Protein AF-U7Q304-F1 (afdb_monomer_lite)

pLDDT: mean 78.01, std 17.5, range [38.56, 97.0]

Sequence (114 aa):
MPSVKNPNKQSRNRVAARAATKRKQQAKSSADGRHKQDRVAKADTKRGARPGLLPTSGPRAPLSAKKQKKVIQRMTLALKRKMEANGGKLPDDVMADAKESAPVEEEMADADIQ

Foldseek 3Di:
DQDPVGNVHRHPVVVVVVVVVVVVVVVVVVVVCVCVVVDDDPVQVVQVDDRVRGGPDDPRHDDDPVVVVVVVVVVVVVQVVVCVVVVNDRPVVVVVVVVVPPDPPPPVPPPPDD

Structure (mmCIF, N/CA/C/O backbone):
data_AF-U7Q304-F1
#
_entry.id   AF-U7Q304-F1
#
loop_
_atom_site.group_PDB
_atom_site.id
_atom_site.type_symbol
_atom_site.label_atom_id
_atom_site.label_alt_id
_atom_site.label_comp_id
_atom_site.label_asym_id
_atom_site.label_entity_id
_atom_site.label_seq_id
_atom_site.pdbx_PDB_ins_code
_atom_site.Cartn_x
_atom_site.Cartn_y
_atom_site.Cartn_z
_atom_site.occupancy
_atom_site.B_iso_or_equiv
_atom_site.auth_seq_id
_atom_site.auth_comp_id
_atom_site.auth_asym_id
_atom_site.auth_atom_id
_atom_site.pdbx_PDB_model_num
ATOM 1 N N . MET A 1 1 ? -38.306 -17.277 12.711 1.00 74.25 1 MET A N 1
ATOM 2 C CA . MET A 1 1 ? -39.536 -18.050 12.807 1.00 74.25 1 MET A CA 1
ATOM 3 C C . MET A 1 1 ? -40.349 -17.740 11.562 1.00 74.25 1 MET A C 1
ATOM 5 O O . MET A 1 1 ? -40.221 -16.618 11.056 1.00 74.25 1 MET A O 1
ATOM 9 N N . PRO A 1 2 ? -41.087 -18.712 11.017 1.00 81.88 2 PRO A N 1
ATOM 10 C CA . PRO A 1 2 ? -42.153 -18.409 10.069 1.00 81.88 2 PRO A CA 1
ATOM 11 C C . PRO A 1 2 ? -43.179 -17.469 10.723 1.00 81.88 2 PRO A C 1
ATOM 13 O O . PRO A 1 2 ? -43.243 -17.357 11.950 1.00 81.88 2 PRO A O 1
ATOM 16 N N . SER A 1 3 ? -43.905 -16.709 9.908 1.00 80.81 3 SER A N 1
ATOM 17 C CA . SER A 1 3 ? -45.004 -15.873 10.391 1.00 80.81 3 SER A CA 1
ATOM 18 C C . SER A 1 3 ? -46.181 -16.755 10.801 1.00 80.81 3 SER A C 1
ATOM 20 O O . SER A 1 3 ? -46.538 -17.663 10.057 1.00 80.81 3 SER A O 1
ATOM 22 N N . VAL A 1 4 ? -46.828 -16.448 11.931 1.00 83.31 4 VAL A N 1
ATOM 23 C CA . VAL A 1 4 ? -48.029 -17.173 12.393 1.00 83.31 4 VAL A CA 1
ATOM 24 C C . VAL A 1 4 ? -49.174 -17.047 11.378 1.00 83.31 4 VAL A C 1
ATOM 26 O O . VAL A 1 4 ? -49.884 -18.010 11.129 1.00 83.31 4 VAL A O 1
ATOM 29 N N . LYS A 1 5 ? -49.317 -15.880 10.729 1.00 84.44 5 LYS A N 1
ATOM 30 C CA . LYS A 1 5 ? -50.389 -15.623 9.748 1.00 84.44 5 LYS A CA 1
ATOM 31 C C . LYS A 1 5 ? -50.136 -16.270 8.382 1.00 84.44 5 LYS A C 1
ATOM 33 O O . LYS A 1 5 ? -51.073 -16.524 7.637 1.00 84.44 5 LYS A O 1
ATOM 38 N N . ASN A 1 6 ? -48.874 -16.449 8.000 1.00 85.00 6 ASN A N 1
ATOM 39 C CA . ASN A 1 6 ? -48.516 -17.009 6.700 1.00 85.00 6 ASN A CA 1
ATOM 40 C C . ASN A 1 6 ? -47.215 -17.807 6.847 1.00 85.00 6 ASN A C 1
ATOM 42 O O . ASN A 1 6 ? -46.141 -17.196 6.821 1.00 85.00 6 ASN A O 1
ATOM 46 N N . PRO A 1 7 ? -47.289 -19.140 6.991 1.00 83.19 7 PRO A N 1
ATOM 47 C CA . PRO A 1 7 ? -46.114 -19.973 7.232 1.00 83.19 7 PRO A CA 1
ATOM 48 C C . PRO A 1 7 ? -45.121 -19.961 6.061 1.00 83.19 7 PRO A C 1
ATOM 50 O O . PRO A 1 7 ? -43.925 -20.143 6.280 1.00 83.19 7 PRO A O 1
ATOM 53 N N . ASN A 1 8 ? -45.578 -19.636 4.844 1.00 85.62 8 ASN A N 1
ATOM 54 C CA . ASN A 1 8 ? -44.726 -19.500 3.658 1.00 85.62 8 ASN A CA 1
ATOM 55 C C . ASN A 1 8 ? -43.889 -18.209 3.686 1.00 85.62 8 ASN A C 1
ATOM 57 O O . ASN A 1 8 ? -42.948 -18.049 2.909 1.00 85.62 8 ASN A O 1
ATOM 61 N N . LYS A 1 9 ? -44.219 -17.261 4.575 1.00 87.56 9 LYS A N 1
ATOM 62 C CA . LYS A 1 9 ? -43.497 -15.998 4.748 1.00 87.56 9 LYS A CA 1
ATOM 63 C C . LYS A 1 9 ? -42.770 -15.958 6.084 1.00 87.56 9 LYS A C 1
ATOM 65 O O . LYS A 1 9 ? -43.189 -16.499 7.107 1.00 87.56 9 LYS A O 1
ATOM 70 N N . GLN A 1 10 ? -41.655 -15.242 6.093 1.00 88.25 10 GLN A N 1
ATOM 71 C CA . GLN A 1 10 ? -40.905 -15.003 7.319 1.00 88.25 10 GLN A CA 1
ATOM 72 C C . GLN A 1 10 ? -41.659 -14.045 8.239 1.00 88.25 10 GLN A C 1
ATOM 74 O O . GLN A 1 10 ? -42.342 -13.133 7.772 1.00 88.25 10 GLN A O 1
ATOM 79 N N . SER A 1 11 ? -41.503 -14.212 9.553 1.00 88.62 11 SER A N 1
ATOM 80 C CA . SER A 1 11 ? -42.047 -13.245 10.504 1.00 88.62 11 SER A CA 1
ATOM 81 C C . SER A 1 11 ? -41.394 -11.868 10.326 1.00 88.62 11 SER A C 1
ATOM 83 O O . SER A 1 11 ? -40.213 -11.769 9.976 1.00 88.62 11 SER A O 1
ATOM 85 N N . ARG A 1 12 ? -42.140 -10.792 10.618 1.00 86.81 12 ARG A N 1
ATOM 86 C CA . ARG A 1 12 ? -41.639 -9.404 10.551 1.00 86.81 12 ARG A CA 1
ATOM 87 C C . ARG A 1 12 ? -40.337 -9.228 11.341 1.00 86.81 12 ARG A C 1
ATOM 89 O O . ARG A 1 12 ? -39.403 -8.603 10.848 1.00 86.81 12 ARG A O 1
ATOM 96 N N . ASN A 1 13 ? -40.243 -9.856 12.514 1.00 88.00 13 ASN A N 1
ATOM 97 C CA . ASN A 1 13 ? -39.032 -9.853 13.336 1.00 88.00 13 ASN A CA 1
ATOM 98 C C . ASN A 1 13 ? -37.826 -10.474 12.599 1.00 88.00 13 ASN A C 1
ATOM 100 O O . ASN A 1 13 ? -36.736 -9.908 12.575 1.00 88.00 13 ASN A O 1
ATOM 104 N N . ARG A 1 14 ? -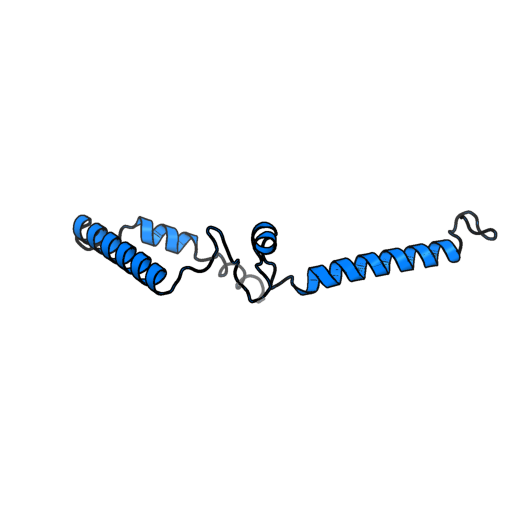38.018 -11.604 11.901 1.00 90.00 14 ARG A N 1
ATOM 105 C CA . ARG A 1 14 ? -36.936 -12.234 11.125 1.00 90.00 14 ARG A CA 1
ATOM 106 C C . ARG A 1 14 ? -36.479 -11.361 9.952 1.00 90.00 14 ARG A C 1
ATOM 108 O O . ARG A 1 14 ? -35.279 -11.303 9.693 1.00 90.00 14 ARG A O 1
ATOM 115 N N . VAL A 1 15 ? -37.395 -10.662 9.283 1.00 91.06 15 VAL A N 1
ATOM 116 C CA . VAL A 1 15 ? -37.049 -9.698 8.222 1.00 91.06 15 VAL A CA 1
ATOM 117 C C . VAL A 1 15 ? -36.245 -8.527 8.793 1.00 91.06 15 VAL A C 1
ATOM 119 O O . VAL A 1 15 ? -35.207 -8.177 8.234 1.00 91.06 15 VAL A O 1
ATOM 122 N N . ALA A 1 16 ? -36.659 -7.974 9.936 1.00 93.06 16 ALA A N 1
ATOM 123 C CA . ALA A 1 16 ? -35.940 -6.893 10.608 1.00 93.06 16 ALA A CA 1
ATOM 124 C C . ALA A 1 16 ? -34.515 -7.309 11.025 1.00 93.06 16 ALA A C 1
ATOM 126 O O . ALA A 1 16 ? -33.556 -6.595 10.732 1.00 93.06 16 ALA A O 1
ATOM 127 N N . ALA A 1 17 ? -34.348 -8.496 11.616 1.00 94.44 17 ALA A N 1
ATOM 128 C CA . ALA A 1 17 ? -33.035 -9.030 11.986 1.00 94.44 17 ALA A CA 1
ATOM 129 C C . ALA A 1 17 ? -32.123 -9.260 10.762 1.00 94.44 17 ALA A C 1
ATOM 131 O O . ALA A 1 17 ? -30.931 -8.938 10.783 1.00 94.44 17 ALA A O 1
ATOM 132 N N . ARG A 1 18 ? -32.680 -9.765 9.652 1.00 94.00 18 ARG A N 1
ATOM 133 C CA . ARG A 1 18 ? -31.952 -9.904 8.378 1.00 94.00 18 ARG A CA 1
ATOM 134 C C . ARG A 1 18 ? -31.546 -8.552 7.792 1.00 94.00 18 ARG A C 1
ATOM 136 O O . ARG A 1 18 ? -30.419 -8.395 7.336 1.00 94.00 18 ARG A O 1
ATOM 143 N N . ALA A 1 19 ? -32.426 -7.556 7.842 1.00 95.25 19 ALA A N 1
ATOM 144 C CA . ALA A 1 19 ? -32.095 -6.205 7.404 1.00 95.25 19 ALA A CA 1
ATOM 145 C C . ALA A 1 19 ? -30.970 -5.593 8.259 1.00 95.25 19 ALA A C 1
ATOM 147 O O . ALA A 1 19 ? -30.035 -5.015 7.711 1.00 95.25 19 ALA A O 1
ATOM 148 N N . ALA A 1 20 ? -31.007 -5.767 9.584 1.00 96.56 20 ALA A N 1
ATOM 149 C CA . ALA A 1 20 ? -29.968 -5.272 10.488 1.00 96.56 20 ALA A CA 1
ATOM 150 C C . ALA A 1 20 ? -28.599 -5.927 10.227 1.00 96.56 20 ALA A C 1
ATOM 152 O O . ALA A 1 20 ? -27.585 -5.235 10.130 1.00 96.56 20 ALA A O 1
ATOM 153 N N . THR A 1 21 ? -28.565 -7.251 10.045 1.00 96.56 21 THR A N 1
ATOM 154 C CA . THR A 1 21 ? -27.328 -7.976 9.698 1.00 96.56 21 THR A CA 1
ATOM 155 C C . THR A 1 21 ? -26.779 -7.544 8.338 1.00 96.56 21 THR A C 1
ATOM 157 O O . THR A 1 21 ? -25.585 -7.256 8.241 1.00 96.56 21 THR A O 1
ATOM 160 N N . LYS A 1 22 ? -27.640 -7.389 7.322 1.00 96.12 22 LYS A N 1
ATOM 161 C CA . LYS A 1 22 ? -27.247 -6.877 6.000 1.00 96.12 22 LYS A CA 1
ATOM 162 C C . LYS A 1 22 ? -26.684 -5.456 6.080 1.00 96.12 22 LYS A C 1
ATOM 164 O O . LYS A 1 22 ? -25.625 -5.206 5.516 1.00 96.12 22 LYS A O 1
ATOM 169 N N . ARG A 1 23 ? -27.320 -4.544 6.827 1.00 95.75 23 ARG A N 1
ATOM 170 C CA . ARG A 1 23 ? -26.804 -3.178 7.051 1.00 95.75 23 ARG A CA 1
ATOM 171 C C . ARG A 1 23 ? -25.430 -3.194 7.720 1.00 95.75 23 ARG A C 1
ATOM 173 O O . ARG A 1 23 ? -24.535 -2.483 7.280 1.00 95.75 23 ARG A O 1
ATOM 180 N N . LYS A 1 24 ? -25.228 -4.039 8.740 1.00 95.81 24 LYS A N 1
ATOM 181 C CA . LYS A 1 24 ? -23.927 -4.186 9.417 1.00 95.81 24 LYS A CA 1
ATOM 182 C C . LYS A 1 24 ? -22.842 -4.705 8.467 1.00 95.81 24 LYS A C 1
ATOM 184 O O . LYS A 1 24 ? -21.712 -4.232 8.524 1.00 95.81 24 LYS A O 1
ATOM 189 N N . GLN A 1 25 ? -23.169 -5.661 7.597 1.00 93.12 25 GLN A N 1
ATOM 190 C CA . GLN A 1 25 ? -22.245 -6.166 6.575 1.00 93.12 25 GLN A CA 1
ATOM 191 C C . GLN A 1 25 ? -21.929 -5.106 5.515 1.00 93.12 25 GLN A C 1
ATOM 193 O O . GLN A 1 25 ? -20.760 -4.902 5.200 1.00 93.12 25 GLN A O 1
ATOM 198 N N . GLN A 1 26 ? -22.945 -4.389 5.028 1.00 90.25 26 GLN A N 1
ATOM 199 C CA . GLN A 1 26 ? -22.770 -3.286 4.085 1.00 90.25 26 GLN A CA 1
ATOM 200 C C . GLN A 1 26 ? -21.866 -2.203 4.670 1.00 90.25 26 GLN A C 1
ATOM 202 O O . GLN A 1 26 ? -20.881 -1.848 4.037 1.00 90.25 26 GLN A O 1
ATOM 207 N N . ALA A 1 27 ? -22.112 -1.767 5.908 1.00 89.31 27 ALA A N 1
ATOM 208 C CA . ALA A 1 27 ? -21.278 -0.778 6.585 1.00 89.31 27 ALA A CA 1
ATOM 209 C C . ALA A 1 27 ? -19.805 -1.211 6.680 1.00 89.31 27 ALA A C 1
ATOM 211 O O . ALA A 1 27 ? -18.924 -0.399 6.413 1.00 89.31 27 ALA A O 1
ATOM 212 N N . LYS A 1 28 ? -19.528 -2.490 6.983 1.00 86.31 28 LYS A N 1
ATOM 213 C CA . LYS A 1 28 ? -18.158 -3.040 6.956 1.00 86.31 28 LYS A CA 1
ATOM 214 C C . LYS A 1 28 ? -17.553 -2.968 5.553 1.00 86.31 28 LYS A C 1
ATOM 216 O O . LYS A 1 28 ? -16.486 -2.398 5.381 1.00 86.31 28 LYS A O 1
ATOM 221 N N . SER A 1 29 ? -18.276 -3.454 4.543 1.00 80.69 29 SER A N 1
ATOM 222 C CA . SER A 1 29 ? -17.796 -3.448 3.155 1.00 80.69 29 SER A CA 1
ATOM 223 C C . SER A 1 29 ? -17.608 -2.043 2.578 1.00 80.69 29 SER A C 1
ATOM 225 O O . SER A 1 29 ? -16.697 -1.823 1.788 1.00 80.69 29 SER A O 1
ATOM 227 N N . SER A 1 30 ? -18.433 -1.075 2.983 1.00 78.25 30 SER A N 1
ATOM 228 C CA . SER A 1 30 ? -18.281 0.330 2.616 1.00 78.25 30 SER A CA 1
ATOM 229 C C . SER A 1 30 ? -17.107 0.953 3.360 1.00 78.25 30 SER A C 1
ATOM 231 O O . SER A 1 30 ? -16.343 1.686 2.748 1.00 78.25 30 SER A O 1
ATOM 233 N N . ALA A 1 31 ? -16.909 0.642 4.645 1.00 73.94 31 ALA A N 1
ATOM 234 C CA . ALA A 1 31 ? -15.740 1.102 5.386 1.00 73.94 31 ALA A CA 1
ATOM 235 C C . ALA A 1 31 ? -14.436 0.619 4.733 1.00 73.94 31 ALA A C 1
ATOM 237 O O . ALA A 1 31 ? -13.546 1.440 4.524 1.00 73.94 31 ALA A O 1
ATOM 238 N N . ASP A 1 32 ? -14.384 -0.653 4.329 1.00 68.56 32 ASP A N 1
ATOM 239 C CA . ASP A 1 32 ? -13.261 -1.243 3.592 1.00 68.56 32 ASP A CA 1
ATOM 240 C C . ASP A 1 32 ? -13.152 -0.676 2.161 1.00 68.56 32 ASP A C 1
ATOM 242 O O . ASP A 1 32 ? -12.061 -0.453 1.638 1.00 68.56 32 ASP A O 1
ATOM 246 N N . GLY A 1 33 ? -14.294 -0.427 1.513 1.00 64.44 33 GLY A N 1
ATOM 247 C CA . GLY A 1 33 ? -14.394 0.016 0.123 1.00 64.44 33 GLY A CA 1
ATOM 248 C C . GLY A 1 33 ? -14.160 1.512 -0.108 1.00 64.44 33 GLY A C 1
ATOM 249 O O . GLY A 1 33 ? -13.810 1.891 -1.224 1.00 64.44 33 GLY A O 1
ATOM 250 N N . ARG A 1 34 ? -14.304 2.369 0.911 1.00 63.09 34 ARG A N 1
ATOM 251 C CA . ARG A 1 34 ? -13.991 3.811 0.817 1.00 63.09 34 ARG A CA 1
ATOM 252 C C . ARG A 1 34 ? -12.538 4.069 0.415 1.00 63.09 34 ARG A C 1
ATOM 254 O O . ARG A 1 34 ? -12.255 5.098 -0.173 1.00 63.09 34 ARG A O 1
ATOM 261 N N . HIS A 1 35 ? -11.648 3.110 0.659 1.00 59.12 35 HIS A N 1
ATOM 262 C CA . HIS A 1 35 ? -10.238 3.186 0.287 1.00 59.12 35 HIS A CA 1
ATOM 263 C C . HIS A 1 35 ? -9.916 2.375 -0.974 1.00 59.12 35 HIS A C 1
ATOM 265 O O . HIS A 1 35 ? -8.789 1.926 -1.130 1.00 59.12 35 HIS A O 1
ATOM 271 N N . LYS A 1 36 ? -10.886 2.127 -1.873 1.00 63.25 36 LYS A N 1
ATOM 272 C CA . LYS A 1 36 ? -10.660 1.340 -3.104 1.00 63.25 36 LYS A CA 1
ATOM 273 C C . LYS A 1 36 ? -9.544 1.904 -3.984 1.00 63.25 36 LYS A C 1
ATOM 275 O O . LYS A 1 36 ? -8.775 1.098 -4.508 1.00 63.25 36 LYS A O 1
ATOM 280 N N . GLN A 1 37 ? -9.505 3.230 -4.146 1.00 64.94 37 GLN A N 1
ATOM 281 C CA . GLN A 1 37 ? -8.446 3.950 -4.867 1.00 64.94 37 GLN A CA 1
ATOM 282 C C . GLN A 1 37 ? -7.117 3.838 -4.106 1.00 64.94 37 GLN A C 1
ATOM 284 O O . GLN A 1 37 ? -6.096 3.504 -4.691 1.00 64.94 37 GLN A O 1
ATOM 289 N N . ASP A 1 38 ? -7.167 3.940 -2.778 1.00 68.06 38 ASP A N 1
ATOM 290 C CA . ASP A 1 38 ? -6.001 3.853 -1.894 1.00 68.06 38 ASP A CA 1
ATOM 291 C C . ASP A 1 38 ? -5.749 2.438 -1.342 1.00 68.06 38 ASP A C 1
ATOM 293 O O . ASP A 1 38 ? -5.331 2.262 -0.189 1.00 68.06 38 ASP A O 1
ATOM 297 N N . ARG A 1 39 ? -6.052 1.394 -2.127 1.00 69.19 39 ARG A N 1
ATOM 298 C CA . ARG A 1 39 ? -5.914 0.005 -1.667 1.00 69.19 39 ARG A CA 1
ATOM 299 C C . ARG A 1 39 ? -4.446 -0.381 -1.586 1.00 69.19 39 ARG A C 1
ATOM 301 O O . ARG A 1 39 ? -3.855 -0.926 -2.511 1.00 69.19 39 ARG A O 1
ATOM 308 N N . VAL A 1 40 ? -3.887 -0.167 -0.408 1.00 77.5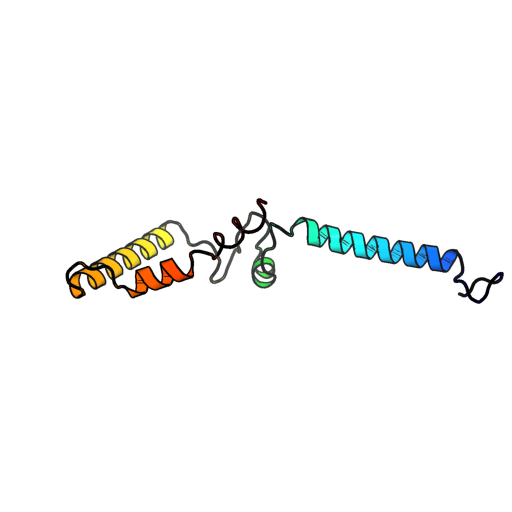0 40 VAL A N 1
ATOM 309 C CA . VAL A 1 40 ? -2.605 -0.727 -0.003 1.00 77.50 40 VAL A CA 1
ATOM 310 C C . VAL A 1 40 ? -2.734 -2.250 0.105 1.00 77.50 40 VAL A C 1
ATOM 312 O O . VAL A 1 40 ? -3.691 -2.776 0.683 1.00 77.50 40 VAL A O 1
ATOM 315 N N . ALA A 1 41 ? -1.763 -2.983 -0.445 1.00 81.69 41 ALA A N 1
ATOM 316 C CA . ALA A 1 41 ? -1.745 -4.439 -0.371 1.00 81.69 41 ALA A CA 1
ATOM 317 C C . ALA A 1 41 ? -1.767 -4.917 1.092 1.00 81.69 41 ALA A C 1
ATOM 319 O O . ALA A 1 41 ? -1.087 -4.351 1.945 1.00 81.69 41 ALA A O 1
ATOM 320 N N . LYS A 1 42 ? -2.475 -6.018 1.388 1.00 81.88 42 LYS A N 1
ATOM 321 C CA . LYS A 1 42 ? -2.564 -6.578 2.757 1.00 81.88 42 LYS A CA 1
ATOM 322 C C . LYS A 1 42 ? -1.193 -6.839 3.398 1.00 81.88 42 LYS A C 1
ATOM 324 O O . LYS A 1 42 ? -1.055 -6.785 4.615 1.00 81.88 42 LYS A O 1
ATOM 329 N N . ALA A 1 43 ? -0.189 -7.175 2.588 1.00 84.19 43 ALA A N 1
ATOM 330 C CA . ALA A 1 43 ? 1.177 -7.369 3.065 1.00 84.19 43 ALA A CA 1
ATOM 3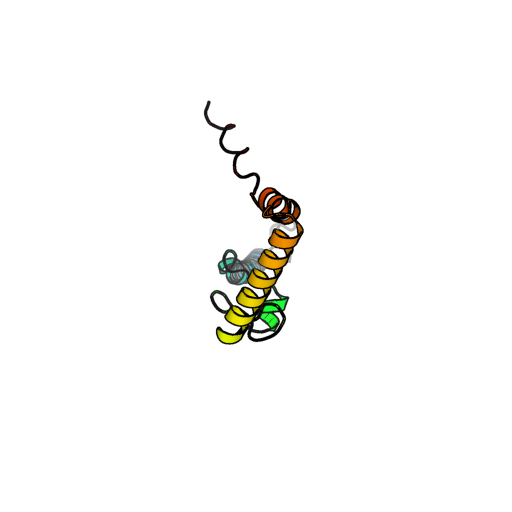31 C C . ALA A 1 43 ? 1.812 -6.052 3.539 1.00 84.19 43 ALA A C 1
ATOM 333 O O . ALA A 1 43 ? 2.481 -6.034 4.570 1.00 84.19 43 ALA A O 1
ATOM 334 N N . ASP A 1 44 ? 1.558 -4.956 2.827 1.00 84.56 44 ASP A N 1
ATOM 335 C CA . ASP A 1 44 ? 2.093 -3.638 3.157 1.00 84.56 44 ASP A CA 1
ATOM 336 C C . ASP A 1 44 ? 1.313 -3.003 4.319 1.00 84.56 44 ASP A C 1
ATOM 338 O O . ASP A 1 44 ? 1.926 -2.383 5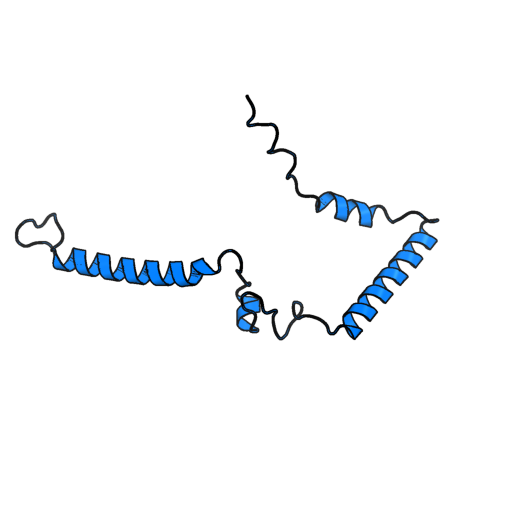.187 1.00 84.56 44 ASP A O 1
ATOM 342 N N . THR A 1 45 ? -0.003 -3.239 4.435 1.00 84.81 45 THR A N 1
ATOM 343 C CA . THR A 1 45 ? -0.787 -2.770 5.597 1.00 84.81 45 THR A CA 1
ATOM 344 C C . THR A 1 45 ? -0.320 -3.404 6.905 1.00 84.81 45 THR A C 1
ATOM 346 O O . THR A 1 45 ? -0.213 -2.716 7.918 1.00 84.81 45 THR A O 1
ATOM 349 N N . LYS A 1 46 ? 0.056 -4.693 6.887 1.00 86.69 46 LYS A N 1
ATOM 350 C CA . LYS A 1 46 ? 0.699 -5.366 8.033 1.00 86.69 46 LYS A CA 1
ATOM 351 C C . LYS A 1 46 ? 2.036 -4.728 8.424 1.00 86.69 46 LYS A C 1
ATOM 353 O O . LYS A 1 46 ? 2.437 -4.830 9.577 1.00 86.69 46 LYS A O 1
ATOM 358 N N . ARG A 1 47 ? 2.713 -4.066 7.483 1.00 89.38 47 ARG A N 1
ATOM 359 C CA . ARG A 1 47 ? 3.963 -3.315 7.697 1.00 89.38 47 ARG A CA 1
ATOM 360 C C . ARG A 1 47 ? 3.722 -1.820 7.931 1.00 89.38 47 ARG A C 1
ATOM 362 O O . ARG A 1 47 ? 4.647 -1.023 7.811 1.00 89.38 47 ARG A O 1
ATOM 369 N N . GLY A 1 48 ? 2.486 -1.434 8.248 1.00 86.50 48 GLY A N 1
ATOM 370 C CA . GLY A 1 48 ? 2.119 -0.071 8.628 1.00 86.50 48 GLY A CA 1
ATOM 371 C C . GLY A 1 48 ? 1.751 0.860 7.473 1.00 86.50 48 GLY A C 1
ATOM 372 O O . GLY A 1 48 ? 1.469 2.027 7.732 1.00 86.50 48 GLY A O 1
ATOM 373 N N . ALA A 1 49 ? 1.715 0.384 6.225 1.00 88.94 49 ALA A N 1
ATOM 374 C CA . ALA A 1 49 ? 1.273 1.215 5.110 1.00 88.94 49 ALA A CA 1
ATOM 375 C C . ALA A 1 49 ? -0.230 1.530 5.204 1.00 88.94 49 ALA A C 1
ATOM 377 O O . ALA A 1 49 ? -1.051 0.684 5.574 1.00 88.94 49 ALA A O 1
ATOM 378 N N . ARG A 1 50 ? -0.588 2.766 4.857 1.00 86.50 50 ARG A N 1
ATOM 379 C CA . ARG A 1 50 ? -1.951 3.320 4.877 1.00 86.50 50 ARG A CA 1
ATOM 380 C C . ARG A 1 50 ? -2.148 4.173 3.617 1.00 86.50 50 ARG A C 1
ATOM 382 O O . ARG A 1 50 ? -1.159 4.511 2.973 1.00 86.50 50 ARG A O 1
ATOM 389 N N . PRO A 1 51 ? -3.382 4.553 3.255 1.00 84.19 51 PRO A N 1
ATOM 390 C CA . PRO A 1 51 ? -3.604 5.595 2.252 1.00 84.19 51 PRO A CA 1
ATOM 391 C C . PRO A 1 51 ? -2.696 6.812 2.501 1.00 84.19 51 PRO A C 1
ATOM 393 O O . PRO A 1 51 ? -2.684 7.346 3.610 1.00 84.19 51 PRO A O 1
ATOM 396 N N . GLY A 1 52 ? -1.881 7.184 1.510 1.00 84.94 52 GLY A N 1
ATOM 397 C CA . GLY A 1 52 ? -0.901 8.275 1.609 1.00 84.94 52 GLY A CA 1
ATOM 398 C C . GLY A 1 52 ? 0.367 7.991 2.434 1.00 84.94 52 GLY A C 1
ATOM 399 O O . GLY A 1 52 ? 1.244 8.848 2.493 1.00 84.94 52 GLY A O 1
ATOM 400 N N . LEU A 1 53 ? 0.508 6.811 3.049 1.00 88.38 53 LEU A N 1
ATOM 401 C CA . LEU A 1 53 ? 1.676 6.436 3.849 1.00 88.38 53 LEU A CA 1
ATOM 402 C C . LEU A 1 53 ? 2.275 5.111 3.370 1.00 88.38 53 LEU A C 1
ATOM 404 O O . LEU A 1 53 ? 1.651 4.051 3.436 1.00 88.38 53 LEU A O 1
ATOM 408 N N . LEU A 1 54 ? 3.526 5.175 2.925 1.00 89.38 54 LEU A N 1
ATOM 409 C CA . LEU A 1 54 ? 4.287 4.009 2.488 1.00 89.38 54 LEU A CA 1
ATOM 410 C C . LEU A 1 54 ? 4.642 3.079 3.669 1.00 89.38 54 LEU A C 1
ATOM 412 O O . LEU A 1 54 ? 4.649 3.518 4.821 1.00 89.38 54 LEU A O 1
ATOM 416 N N . PRO A 1 55 ? 4.942 1.790 3.414 1.00 92.56 55 PRO A N 1
ATOM 417 C CA . PRO A 1 55 ? 5.307 0.850 4.474 1.00 92.56 55 PRO A CA 1
ATOM 418 C C . PRO A 1 55 ? 6.590 1.280 5.192 1.00 92.56 55 PRO A C 1
ATOM 420 O O . PRO A 1 55 ? 7.519 1.800 4.576 1.00 92.56 55 PRO A O 1
ATOM 423 N N . THR A 1 56 ? 6.667 1.008 6.496 1.00 91.38 56 THR A N 1
ATOM 424 C CA . THR A 1 56 ? 7.819 1.394 7.334 1.00 91.38 56 THR A CA 1
ATOM 425 C C . THR A 1 56 ? 9.017 0.457 7.173 1.00 91.38 56 THR A C 1
ATOM 427 O O . THR A 1 56 ? 10.133 0.793 7.564 1.00 91.38 56 THR A O 1
ATOM 430 N N . SER A 1 57 ? 8.801 -0.734 6.609 1.00 90.19 57 SER A N 1
ATOM 431 C CA . SER A 1 57 ? 9.817 -1.776 6.453 1.00 90.19 57 SER A CA 1
ATOM 432 C C . SER A 1 57 ? 9.550 -2.672 5.238 1.00 90.19 57 SER A C 1
ATOM 434 O O . SER A 1 57 ? 8.439 -2.736 4.705 1.00 90.19 57 SER A O 1
ATOM 436 N N . GLY A 1 58 ? 10.587 -3.385 4.793 1.00 88.56 58 GLY A N 1
ATOM 437 C CA . GLY A 1 58 ? 10.524 -4.322 3.670 1.00 88.56 58 GLY A CA 1
ATOM 438 C C . GLY A 1 58 ? 10.970 -3.735 2.322 1.00 88.56 58 GLY A C 1
ATOM 439 O O . GLY A 1 58 ? 11.467 -2.613 2.265 1.00 88.56 58 GLY A O 1
ATOM 440 N N . PRO A 1 59 ? 10.808 -4.489 1.219 1.00 87.38 59 PRO A N 1
ATOM 441 C CA . PRO A 1 59 ? 11.357 -4.138 -0.089 1.00 87.38 59 PRO A CA 1
ATOM 442 C C . PRO A 1 59 ? 10.617 -2.977 -0.766 1.00 87.38 59 PRO A C 1
ATOM 444 O O . PRO A 1 59 ? 11.182 -2.323 -1.631 1.00 87.38 59 PRO A O 1
ATOM 447 N N . ARG A 1 60 ? 9.368 -2.705 -0.362 1.00 87.19 60 ARG A N 1
ATOM 448 C CA . ARG A 1 60 ? 8.560 -1.565 -0.830 1.00 87.19 60 ARG A CA 1
ATOM 449 C C . ARG A 1 60 ? 8.688 -0.325 0.057 1.00 87.19 60 ARG A C 1
ATOM 451 O O . ARG A 1 60 ? 8.025 0.675 -0.201 1.00 87.19 60 ARG A O 1
ATOM 458 N N . ALA A 1 61 ? 9.483 -0.390 1.126 1.00 89.81 61 ALA A N 1
ATOM 459 C CA . ALA A 1 61 ? 9.697 0.765 1.985 1.00 89.81 61 ALA A CA 1
ATOM 460 C C . ALA A 1 61 ? 10.495 1.839 1.230 1.00 89.81 61 ALA A C 1
ATOM 462 O O . ALA A 1 61 ? 11.422 1.505 0.482 1.00 89.81 61 ALA A O 1
ATOM 463 N N . PRO A 1 62 ? 10.175 3.128 1.427 1.00 91.62 62 PRO A N 1
ATOM 464 C CA . PRO A 1 62 ? 10.884 4.198 0.758 1.00 91.62 62 PRO A CA 1
ATOM 465 C C . PRO A 1 62 ? 12.342 4.206 1.209 1.00 91.62 62 PRO A C 1
ATOM 467 O O . PRO A 1 62 ? 12.669 4.236 2.397 1.00 91.62 62 PRO A O 1
ATOM 470 N N . LEU A 1 63 ? 13.247 4.192 0.236 1.00 91.50 63 LEU A N 1
ATOM 471 C CA . LEU A 1 63 ? 14.664 4.361 0.508 1.00 91.50 63 LEU A CA 1
ATOM 472 C C . LEU A 1 63 ? 14.938 5.809 0.919 1.00 91.50 63 LEU A C 1
ATOM 474 O O . LEU A 1 63 ? 14.351 6.740 0.379 1.00 91.50 63 LEU A O 1
ATOM 478 N N . SER A 1 64 ? 15.896 6.013 1.822 1.00 92.81 64 SER A N 1
ATOM 479 C CA . SER A 1 64 ? 16.420 7.354 2.110 1.00 92.81 64 SER A CA 1
ATOM 480 C C . SER A 1 64 ? 16.949 8.018 0.832 1.00 92.81 64 SER A C 1
ATOM 482 O O . SER A 1 64 ? 17.555 7.340 -0.003 1.00 92.81 64 SER A O 1
ATOM 484 N N . ALA A 1 65 ? 16.817 9.343 0.716 1.00 95.00 65 ALA A N 1
ATOM 485 C CA . ALA A 1 65 ? 17.284 10.126 -0.433 1.00 95.00 65 ALA A CA 1
ATOM 486 C C . ALA A 1 65 ? 18.741 9.809 -0.834 1.00 95.00 65 ALA A C 1
ATOM 488 O O . ALA A 1 65 ? 19.058 9.664 -2.014 1.00 95.00 65 ALA A O 1
ATOM 489 N N . LYS A 1 66 ? 19.630 9.593 0.150 1.00 96.69 66 LYS A N 1
ATOM 490 C CA . LYS A 1 66 ? 21.032 9.204 -0.098 1.00 96.69 66 LYS A CA 1
ATOM 491 C C . LYS A 1 66 ? 21.146 7.839 -0.788 1.00 96.69 66 LYS A C 1
ATOM 493 O O . LYS A 1 66 ? 21.963 7.665 -1.690 1.00 96.69 66 LYS A O 1
ATOM 498 N N . LYS A 1 67 ? 20.328 6.866 -0.372 1.00 95.44 67 LYS A N 1
ATOM 499 C CA . LYS A 1 67 ? 20.294 5.525 -0.974 1.00 95.44 67 LYS A CA 1
ATOM 500 C C . LYS A 1 67 ? 19.679 5.573 -2.370 1.00 95.44 67 LYS A C 1
ATOM 502 O O . LYS A 1 67 ? 20.252 4.976 -3.274 1.00 95.44 67 LYS A O 1
ATOM 507 N N . GLN A 1 68 ? 18.596 6.328 -2.558 1.00 95.38 68 GLN A N 1
ATOM 508 C CA . GLN A 1 68 ? 17.985 6.538 -3.876 1.00 95.38 68 GLN A CA 1
ATOM 509 C C . GLN A 1 68 ? 18.998 7.124 -4.867 1.00 95.38 68 GLN A C 1
ATOM 511 O O . GLN A 1 68 ? 19.236 6.535 -5.919 1.00 95.38 68 GLN A O 1
ATOM 516 N N . LYS A 1 69 ? 19.702 8.201 -4.485 1.00 96.25 69 LYS A N 1
ATOM 517 C CA . LYS A 1 69 ? 20.767 8.805 -5.303 1.00 96.25 69 LYS A CA 1
ATOM 518 C C . LYS A 1 69 ? 21.851 7.790 -5.677 1.00 96.25 69 LYS A C 1
ATOM 520 O O . LYS A 1 69 ? 22.257 7.728 -6.834 1.00 96.25 69 LYS A O 1
ATOM 525 N N . LYS A 1 70 ? 22.296 6.965 -4.723 1.00 97.00 70 LYS A N 1
ATOM 526 C CA . LYS A 1 70 ? 23.318 5.933 -4.961 1.00 97.00 70 LYS A CA 1
ATOM 527 C C . LYS A 1 70 ? 22.842 4.850 -5.934 1.00 97.00 70 LYS A C 1
ATOM 529 O O . LYS A 1 70 ? 23.632 4.390 -6.753 1.00 97.00 70 LYS A O 1
ATOM 534 N N . VAL A 1 71 ? 21.578 4.436 -5.848 1.00 95.81 71 VAL A N 1
ATOM 535 C CA . VAL A 1 71 ? 20.979 3.465 -6.779 1.00 95.81 71 VAL A CA 1
ATOM 536 C C . VAL A 1 71 ? 20.914 4.054 -8.186 1.00 95.81 71 VAL A C 1
ATOM 538 O O . VAL A 1 71 ? 21.427 3.430 -9.110 1.00 95.81 71 VAL A O 1
ATOM 541 N N . ILE A 1 72 ? 20.410 5.282 -8.331 1.00 94.38 72 ILE A N 1
ATOM 542 C CA . ILE A 1 72 ? 20.334 5.979 -9.623 1.00 94.38 72 ILE A CA 1
ATOM 543 C C . ILE A 1 72 ? 21.730 6.127 -10.240 1.00 94.38 72 ILE A C 1
ATOM 545 O O . ILE A 1 72 ? 21.924 5.766 -11.392 1.00 94.38 72 ILE A O 1
ATOM 549 N N . GLN A 1 73 ? 22.733 6.574 -9.478 1.00 96.69 73 GLN A N 1
ATOM 550 C CA . GLN A 1 73 ? 24.114 6.701 -9.968 1.00 96.69 73 GLN A CA 1
ATOM 551 C C . GLN A 1 73 ? 24.709 5.372 -10.448 1.00 96.69 73 GLN A C 1
ATOM 553 O O . GLN A 1 73 ? 25.427 5.330 -11.443 1.00 96.69 73 GLN A O 1
ATOM 558 N N . ARG A 1 74 ? 24.425 4.272 -9.742 1.00 95.69 74 ARG A N 1
ATOM 559 C CA . ARG A 1 74 ? 24.879 2.938 -10.154 1.00 95.69 74 ARG A CA 1
ATOM 560 C C . ARG A 1 74 ? 24.173 2.476 -11.425 1.00 95.69 74 ARG A C 1
ATOM 562 O O . ARG A 1 74 ? 24.837 1.937 -12.304 1.00 95.69 74 ARG A O 1
ATOM 569 N N . MET A 1 75 ? 22.865 2.707 -11.529 1.00 92.44 75 MET A N 1
ATOM 570 C CA . MET A 1 75 ? 22.082 2.385 -12.723 1.00 92.44 75 MET A CA 1
ATOM 571 C C . MET A 1 75 ? 22.567 3.184 -13.934 1.00 92.44 75 MET A C 1
ATOM 573 O O . MET A 1 75 ? 22.842 2.593 -14.973 1.00 92.44 75 MET A O 1
ATOM 577 N N . THR A 1 76 ? 22.765 4.498 -13.799 1.00 91.88 76 THR A N 1
ATOM 578 C CA . THR A 1 76 ? 23.248 5.340 -14.904 1.00 91.88 76 THR A CA 1
ATOM 579 C C . THR A 1 76 ? 24.656 4.960 -15.341 1.00 91.88 76 THR A C 1
ATOM 581 O O . THR A 1 76 ? 24.928 4.909 -16.537 1.00 91.88 76 THR A O 1
ATOM 584 N N . LEU A 1 77 ? 25.550 4.632 -14.404 1.00 93.62 77 LEU A N 1
ATOM 585 C CA . LEU A 1 77 ? 26.889 4.153 -14.741 1.00 93.62 77 LEU A CA 1
ATOM 586 C C . LEU A 1 77 ? 26.850 2.802 -15.467 1.00 93.62 77 LEU A C 1
ATOM 588 O O . LEU A 1 77 ? 27.569 2.612 -16.444 1.00 93.62 77 LEU A O 1
ATOM 592 N N . ALA A 1 78 ? 26.014 1.868 -15.008 1.00 92.50 78 ALA A N 1
ATOM 59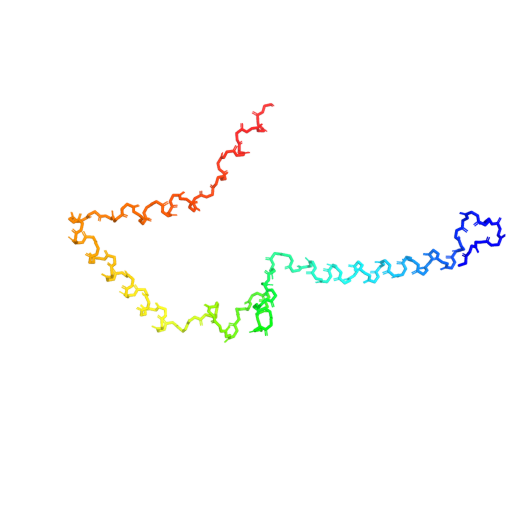3 C CA . ALA A 1 78 ? 25.847 0.576 -15.666 1.00 92.50 78 ALA A CA 1
ATOM 594 C C . ALA A 1 78 ? 25.284 0.732 -17.087 1.00 92.50 78 ALA A C 1
ATOM 596 O O . ALA A 1 78 ? 25.769 0.073 -18.002 1.00 92.50 78 ALA A O 1
ATOM 597 N N . LEU A 1 79 ? 24.317 1.633 -17.287 1.00 88.12 79 LEU A N 1
ATOM 598 C CA . LEU A 1 79 ? 23.772 1.943 -18.610 1.00 88.12 79 LEU A CA 1
ATOM 599 C C . LEU A 1 79 ? 24.830 2.541 -19.543 1.00 88.12 79 LEU A C 1
ATOM 601 O O . LEU A 1 79 ? 24.956 2.074 -20.668 1.00 88.12 79 LEU A O 1
ATOM 605 N N . LYS A 1 80 ? 25.647 3.492 -19.071 1.00 88.00 80 LYS A N 1
ATOM 606 C CA . LYS A 1 80 ? 26.755 4.055 -19.866 1.00 88.00 80 LYS A CA 1
ATOM 607 C C . LYS A 1 80 ? 27.735 2.979 -20.329 1.00 88.00 80 LYS A C 1
ATOM 609 O O . LYS A 1 80 ? 28.034 2.902 -21.512 1.00 88.00 80 LYS A O 1
ATOM 614 N N . ARG A 1 81 ? 28.147 2.086 -19.423 1.00 89.06 81 ARG A N 1
ATOM 615 C CA . ARG A 1 81 ? 29.040 0.962 -19.759 1.00 89.06 81 ARG A CA 1
ATOM 616 C C . ARG A 1 81 ? 28.425 0.011 -20.787 1.00 89.06 81 ARG A C 1
ATOM 618 O O . ARG A 1 81 ? 29.129 -0.455 -21.675 1.00 89.06 81 ARG A O 1
ATOM 625 N N . LYS A 1 82 ? 27.120 -0.272 -20.682 1.00 86.12 82 LYS A N 1
ATOM 626 C CA . LYS A 1 82 ? 26.401 -1.081 -21.678 1.00 86.12 82 LYS A CA 1
ATOM 627 C C . LYS A 1 82 ? 26.347 -0.385 -23.041 1.00 86.12 82 LYS A C 1
ATOM 629 O O . LYS A 1 82 ? 26.567 -1.036 -24.052 1.00 86.12 82 LYS A O 1
ATOM 634 N N . MET A 1 83 ? 26.099 0.924 -23.073 1.00 86.38 83 MET A N 1
ATOM 635 C CA . MET A 1 83 ? 26.088 1.695 -24.319 1.00 86.38 83 MET A CA 1
ATOM 636 C C . MET A 1 83 ? 27.472 1.756 -24.968 1.00 86.38 83 MET A C 1
ATOM 638 O O . MET A 1 83 ? 27.574 1.579 -26.173 1.00 86.38 83 MET A O 1
ATOM 642 N N . GLU A 1 84 ? 28.537 1.962 -24.192 1.00 86.25 84 GLU A N 1
ATOM 643 C CA . GLU A 1 84 ? 29.919 1.949 -24.691 1.00 86.25 84 GLU A CA 1
ATOM 644 C C . GLU A 1 84 ? 30.286 0.584 -25.293 1.00 86.25 84 GLU A C 1
ATOM 646 O O . GLU A 1 84 ? 30.827 0.529 -26.395 1.00 86.25 84 GLU A O 1
ATOM 651 N N . ALA A 1 85 ? 29.916 -0.516 -24.627 1.00 85.81 85 ALA A N 1
ATOM 652 C CA . ALA A 1 85 ? 30.116 -1.870 -25.147 1.00 85.81 85 ALA A CA 1
ATOM 653 C C . ALA A 1 85 ? 29.321 -2.137 -26.441 1.00 85.81 85 ALA A C 1
ATOM 655 O O . ALA A 1 85 ? 29.809 -2.826 -27.332 1.00 85.81 85 ALA A O 1
ATOM 656 N N . ASN A 1 86 ? 28.130 -1.545 -26.568 1.00 79.81 86 ASN A N 1
ATOM 657 C CA . ASN A 1 86 ? 27.259 -1.666 -27.739 1.00 79.81 86 ASN A CA 1
ATOM 658 C C . ASN A 1 86 ? 27.532 -0.601 -28.826 1.00 79.81 86 ASN A C 1
ATOM 660 O O . ASN A 1 86 ? 26.707 -0.409 -29.722 1.00 79.81 86 ASN A O 1
ATOM 664 N N . GLY A 1 87 ? 28.650 0.132 -28.757 1.00 77.25 87 GLY A N 1
ATOM 665 C CA . GLY A 1 87 ? 29.024 1.119 -29.780 1.00 77.25 87 GLY A CA 1
ATOM 666 C C . GLY A 1 87 ? 28.136 2.370 -29.812 1.00 77.25 87 GLY A C 1
ATOM 667 O O . GLY A 1 87 ? 27.886 2.932 -30.875 1.00 77.25 87 GLY A O 1
ATOM 668 N N . GLY A 1 88 ? 27.625 2.797 -28.657 1.00 67.12 88 GLY A N 1
ATOM 669 C CA . GLY A 1 88 ? 26.797 3.994 -28.487 1.00 67.12 88 GLY A CA 1
ATOM 670 C C . GLY A 1 88 ? 25.291 3.763 -28.635 1.00 67.12 88 GLY A C 1
ATOM 671 O O . GLY A 1 88 ? 24.515 4.692 -28.412 1.00 67.12 88 GLY A O 1
ATOM 672 N N . LYS A 1 89 ? 24.853 2.542 -28.963 1.00 68.56 89 LYS A N 1
ATOM 673 C CA . LYS A 1 89 ? 23.427 2.197 -29.031 1.00 68.56 89 LYS A CA 1
ATOM 674 C C . LYS A 1 89 ? 22.896 1.819 -27.648 1.00 68.56 89 LYS A C 1
ATOM 676 O O . LYS A 1 89 ? 23.531 1.066 -26.906 1.00 68.56 89 LYS A O 1
ATOM 681 N N . LEU A 1 90 ? 21.720 2.346 -27.295 1.00 62.94 90 LEU A N 1
ATOM 682 C CA . LEU A 1 90 ? 20.948 1.827 -26.164 1.00 62.94 90 LEU A CA 1
ATOM 683 C C . LEU A 1 90 ? 20.668 0.338 -26.430 1.00 62.94 90 LEU A C 1
ATOM 685 O O . LEU A 1 90 ? 20.327 0.007 -27.563 1.00 62.94 90 LEU A O 1
ATOM 689 N N . PRO A 1 91 ? 20.848 -0.564 -25.449 1.00 60.78 91 PRO A N 1
ATOM 690 C CA . PRO A 1 91 ? 20.499 -1.966 -25.642 1.00 60.78 91 PRO A CA 1
ATOM 691 C C . PRO A 1 91 ? 19.010 -2.065 -25.986 1.00 60.78 91 PRO A C 1
ATOM 693 O O . PRO A 1 91 ? 18.193 -1.493 -25.259 1.00 60.78 91 PRO A O 1
ATOM 696 N N . ASP A 1 92 ? 18.673 -2.778 -27.062 1.00 62.12 92 ASP A N 1
ATOM 697 C CA . ASP A 1 92 ? 17.289 -2.933 -27.532 1.00 62.12 92 ASP A CA 1
ATOM 698 C C . ASP A 1 92 ? 16.373 -3.483 -26.428 1.00 62.12 92 ASP A C 1
ATOM 700 O O . ASP A 1 92 ? 15.231 -3.048 -26.310 1.00 62.12 92 ASP A O 1
ATOM 704 N N . ASP A 1 93 ? 16.904 -4.324 -25.534 1.00 58.88 93 ASP A N 1
ATOM 705 C CA . ASP A 1 93 ? 16.178 -4.868 -24.378 1.00 58.88 93 ASP A CA 1
ATOM 706 C C . ASP A 1 93 ? 15.603 -3.776 -23.459 1.00 58.88 93 ASP A C 1
ATOM 708 O O . ASP A 1 93 ? 14.523 -3.937 -22.898 1.00 58.88 93 ASP A O 1
ATOM 712 N N . VAL A 1 94 ? 16.290 -2.632 -23.317 1.00 56.03 94 VAL A N 1
ATOM 713 C CA . VAL A 1 94 ? 15.795 -1.518 -22.485 1.00 56.03 94 VAL A CA 1
ATOM 714 C C . VAL A 1 94 ? 14.609 -0.820 -23.157 1.00 56.03 94 VAL A C 1
ATOM 716 O O . VAL A 1 94 ? 13.744 -0.275 -22.474 1.00 56.03 94 VAL A O 1
ATOM 719 N N . MET A 1 95 ? 14.553 -0.842 -24.490 1.00 53.09 95 MET A N 1
ATOM 720 C CA . MET A 1 95 ? 13.452 -0.266 -25.265 1.00 53.09 95 MET A CA 1
ATOM 721 C C . MET A 1 95 ? 12.298 -1.262 -25.436 1.00 53.09 95 MET A C 1
ATOM 723 O O . MET A 1 95 ? 11.150 -0.832 -25.521 1.00 53.09 95 MET A O 1
ATOM 727 N N . ALA A 1 96 ? 12.577 -2.570 -25.447 1.00 51.31 96 ALA A N 1
ATOM 728 C CA . ALA A 1 96 ? 11.565 -3.622 -25.495 1.00 51.31 96 ALA A CA 1
ATOM 729 C C . ALA A 1 96 ? 10.689 -3.616 -24.231 1.00 51.31 96 ALA A C 1
ATOM 731 O O . ALA A 1 96 ? 9.469 -3.525 -24.354 1.00 51.31 96 ALA A O 1
ATOM 732 N N . ASP A 1 97 ? 11.294 -3.559 -23.037 1.00 49.59 97 ASP A N 1
ATOM 733 C CA . ASP A 1 97 ? 10.547 -3.430 -21.772 1.00 49.59 97 ASP A CA 1
ATOM 734 C C . ASP A 1 97 ? 9.740 -2.118 -21.713 1.00 49.59 97 ASP A C 1
ATOM 736 O O . ASP A 1 97 ? 8.616 -2.072 -21.204 1.00 49.59 97 ASP A O 1
ATOM 740 N N . ALA A 1 98 ? 10.282 -1.026 -22.265 1.00 52.12 98 ALA A N 1
ATOM 741 C CA . ALA A 1 98 ? 9.554 0.238 -22.339 1.00 52.12 98 ALA A CA 1
ATOM 742 C C . ALA A 1 98 ? 8.322 0.131 -23.255 1.00 52.12 98 ALA A C 1
ATOM 744 O O . ALA A 1 98 ? 7.275 0.683 -22.922 1.00 52.12 98 ALA A O 1
ATOM 745 N N . LYS A 1 99 ? 8.417 -0.610 -24.367 1.00 50.44 99 LYS A N 1
ATOM 746 C CA . LYS A 1 99 ? 7.299 -0.824 -25.295 1.00 50.44 99 LYS A CA 1
ATOM 747 C C . LYS A 1 99 ? 6.227 -1.755 -24.736 1.00 50.44 99 LYS A C 1
ATOM 749 O O . LYS A 1 99 ? 5.055 -1.485 -24.956 1.00 50.44 99 LYS A O 1
ATOM 754 N N . GLU A 1 100 ? 6.592 -2.794 -23.986 1.00 50.31 100 GLU A N 1
ATOM 755 C CA . GLU A 1 100 ? 5.602 -3.693 -23.365 1.00 50.31 100 GLU A CA 1
ATOM 756 C C . GLU A 1 100 ? 4.847 -3.046 -22.194 1.00 50.31 100 GLU A C 1
ATOM 758 O O . GLU A 1 100 ? 3.732 -3.455 -21.873 1.00 50.31 100 GLU A O 1
ATOM 763 N N . SER A 1 101 ? 5.415 -2.011 -21.568 1.00 43.84 101 SER A N 1
ATOM 764 C CA . SER A 1 101 ? 4.744 -1.267 -20.493 1.00 43.84 101 SER A CA 1
ATOM 765 C C . SER A 1 101 ? 3.924 -0.058 -20.959 1.00 43.84 101 SER A C 1
ATOM 767 O O . SER A 1 101 ? 3.253 0.557 -20.128 1.00 43.84 101 SER A O 1
ATOM 769 N N . ALA A 1 102 ? 3.935 0.272 -22.256 1.00 40.31 102 ALA A N 1
ATOM 770 C CA . ALA A 1 102 ? 2.964 1.194 -22.833 1.00 40.31 102 ALA A CA 1
ATOM 771 C C . ALA A 1 102 ? 1.617 0.453 -22.903 1.00 40.31 102 ALA A C 1
ATOM 773 O O . ALA A 1 102 ? 1.491 -0.502 -23.672 1.00 40.31 102 ALA A O 1
ATOM 774 N N . PRO A 1 103 ? 0.631 0.792 -22.054 1.00 39.25 103 PRO A N 1
ATOM 775 C CA . PRO A 1 103 ? -0.601 0.035 -22.005 1.00 39.25 103 PRO A CA 1
ATOM 776 C C . PRO A 1 103 ? -1.363 0.252 -23.310 1.00 39.25 103 PRO A C 1
ATOM 778 O O . PRO A 1 103 ? -1.307 1.321 -23.912 1.00 39.25 103 PRO A O 1
ATOM 781 N N . VAL A 1 104 ? -2.101 -0.781 -23.699 1.00 45.25 104 VAL A N 1
ATOM 782 C CA . VAL A 1 104 ? -3.055 -0.891 -24.814 1.00 45.25 104 VAL A CA 1
ATOM 783 C C . VAL A 1 104 ? -4.249 0.080 -24.637 1.00 45.25 104 VAL A C 1
ATOM 785 O O . VAL A 1 104 ? -5.400 -0.259 -24.872 1.00 45.25 104 VAL A O 1
ATOM 788 N N . GLU A 1 105 ? -4.005 1.305 -24.169 1.00 44.28 105 GLU A N 1
ATOM 789 C CA . GLU A 1 105 ? -5.023 2.339 -23.964 1.00 44.28 105 GLU A CA 1
ATOM 790 C C . GLU A 1 105 ? -5.447 3.034 -25.266 1.00 44.28 105 GLU A C 1
ATOM 792 O O . GLU A 1 105 ? -6.432 3.763 -25.249 1.00 44.28 105 GLU A O 1
ATOM 797 N N . GLU A 1 106 ? -4.792 2.773 -26.403 1.00 43.53 106 GLU A N 1
ATOM 798 C CA . GLU A 1 106 ? -5.195 3.372 -27.685 1.00 43.53 106 GLU A CA 1
ATOM 799 C C . GLU A 1 106 ? -6.239 2.563 -28.478 1.00 43.53 106 GLU A C 1
ATOM 801 O O . GLU A 1 106 ? -6.940 3.150 -29.292 1.00 43.53 106 GLU A O 1
ATOM 806 N N . GLU A 1 107 ? -6.460 1.267 -28.217 1.00 44.12 107 GLU A N 1
ATOM 807 C CA . GLU A 1 107 ? -7.409 0.482 -29.041 1.00 44.12 107 GLU A CA 1
ATOM 808 C C . GLU A 1 107 ? -8.887 0.564 -28.616 1.00 44.12 107 GLU A C 1
ATOM 810 O O . GLU A 1 107 ? -9.759 0.097 -29.343 1.00 44.12 107 GLU A O 1
ATOM 815 N N . MET A 1 108 ? -9.215 1.182 -27.479 1.00 50.34 108 MET A N 1
ATOM 816 C CA . MET A 1 108 ? -10.618 1.319 -27.041 1.00 50.34 108 MET A CA 1
ATOM 817 C C . MET A 1 108 ? -11.225 2.696 -27.355 1.00 50.34 108 MET A C 1
ATOM 819 O O . MET A 1 108 ? -12.386 2.925 -27.025 1.00 50.34 108 MET A O 1
ATOM 823 N N . ALA A 1 109 ? -10.474 3.617 -27.971 1.00 45.59 109 ALA A N 1
ATOM 824 C CA . ALA A 1 109 ? -10.971 4.961 -28.276 1.00 45.59 109 ALA A CA 1
ATOM 825 C C . ALA A 1 109 ? -11.677 5.073 -29.642 1.00 45.59 109 ALA A C 1
ATOM 827 O O . ALA A 1 109 ? -12.533 5.941 -29.796 1.00 45.59 109 ALA A O 1
ATOM 828 N N . ASP A 1 110 ? -11.398 4.178 -30.595 1.00 46.22 110 ASP A N 1
ATOM 829 C CA . ASP A 1 110 ? -11.928 4.291 -31.965 1.00 46.22 110 ASP A CA 1
ATOM 830 C C . ASP A 1 110 ? -13.177 3.433 -32.251 1.00 46.22 110 ASP A C 1
ATOM 832 O O . ASP A 1 110 ? -13.663 3.411 -33.380 1.00 46.22 110 ASP A O 1
ATOM 836 N N . ALA A 1 111 ? -13.747 2.748 -31.251 1.00 51.31 111 ALA A N 1
ATOM 837 C CA . ALA A 1 111 ? -14.912 1.877 -31.463 1.00 51.31 111 ALA A CA 1
ATOM 838 C C . ALA A 1 111 ? -16.286 2.497 -31.125 1.00 51.31 111 ALA A C 1
ATOM 840 O O . ALA A 1 111 ? -17.293 1.866 -31.425 1.00 51.31 111 ALA A O 1
ATOM 841 N N . ASP A 1 112 ? -16.362 3.705 -30.548 1.00 46.19 112 ASP A N 1
ATOM 842 C CA . ASP A 1 112 ? -17.630 4.260 -30.019 1.00 46.19 112 ASP A CA 1
ATOM 843 C C . ASP A 1 112 ? -17.995 5.670 -30.540 1.00 46.19 112 ASP A C 1
ATOM 845 O O . ASP A 1 112 ? -18.722 6.424 -29.888 1.00 46.19 112 ASP A O 1
ATOM 849 N N . ILE A 1 113 ? -17.541 6.046 -31.743 1.00 38.56 113 ILE A N 1
ATOM 850 C CA . ILE A 1 113 ? -18.033 7.253 -32.435 1.00 38.56 113 ILE A CA 1
ATOM 851 C C . ILE A 1 113 ? -18.530 6.892 -33.841 1.00 38.56 113 ILE A C 1
ATOM 853 O O . ILE A 1 113 ? -17.873 7.216 -34.827 1.00 38.56 113 ILE A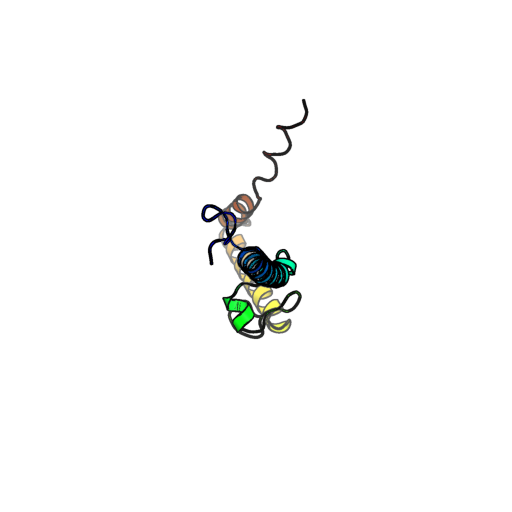 O 1
ATOM 857 N N . GLN A 1 114 ? -19.689 6.226 -33.930 1.00 44.47 114 GLN A N 1
ATOM 858 C CA . GLN A 1 114 ? -20.683 6.357 -35.014 1.00 44.47 114 GLN A CA 1
ATOM 859 C C . GLN A 1 114 ? -21.994 5.638 -34.683 1.00 44.47 114 GLN A C 1
ATOM 861 O O . GLN A 1 114 ? -21.939 4.511 -34.148 1.00 44.47 114 GLN A O 1
#

Secondary structure (DSSP, 8-state):
-B-SS-TTSB-HHHHHHHHHHHHHHHHHHHHHHTTSTT---HHHHHTT-BTTB--SSSTTSPPPHHHHHHHHHHHHHHHHHHHHHTTTPPPHHHHHHHHHTS-S-STTSSSS--

Organism: Sporothrix schenckii (strain ATCC 58251 / de Perez 2211183) (NCBI:txid1391915)

Radius of gyration: 27.83 Å; chains: 1; bounding box: 80×30×48 Å